Protein AF-A0A851LNJ1-F1 (afdb_monomer_lite)

Foldseek 3Di:
DKWKADLVGRVATFRDDDDDDDPDDDPVVVVVVVVVVVDPDDPDDDDDDDDDDDDDDPDDDCCVPRVMDMDDDDLVVVLVRCCVPPNVRSVVSVVVVVVPDPPPDDDDDDDDDDDDDDDDDDDDDDDDDDDDD

InterPro domains:
  IPR000086 NUDIX hydrolase domain [PF00293] (1-95)
  IPR000086 NUDIX hydrolase domain [PS51462] (1-97)
  IPR015797 NUDIX hydrolase-like domain superfamily [SSF55811] (1-97)
  IPR020084 NUDIX hydrolase, conserved site [PS00893] (18-39)
  IPR047198 Diphosphoinositol polyphosphate phosphohydrolase-like, NUDIX domain [cd04666] (1-96)

pLDDT: mean 70.48, std 23.92, range [31.77, 97.31]

Radius of gyration: 20.56 Å; chains: 1; bounding box: 51×49×65 Å

Secondary structure (DSSP, 8-state):
-EEEE-SS-TTSEE----PPP----STTHHHHHHHHTT-------------------SS-HHHHHH---EEE--HHHHHHHHHTT-HHHHHHHHHHHHHTS------PPPP---------------PPPPPP-

Structure (mmCIF, N/CA/C/O backbone):
data_AF-A0A851LNJ1-F1
#
_entry.id   AF-A0A851LNJ1-F1
#
loop_
_atom_site.group_PDB
_atom_site.id
_atom_site.type_symbol
_atom_site.label_atom_id
_atom_site.label_alt_id
_atom_site.label_comp_id
_atom_site.label_asym_id
_atom_site.label_entity_id
_atom_site.label_seq_id
_atom_site.pdbx_PDB_ins_code
_atom_site.Cartn_x
_atom_site.Cartn_y
_atom_site.Cartn_z
_atom_site.occupanc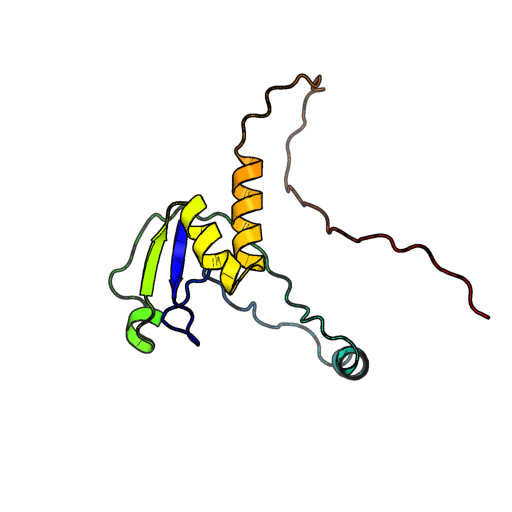y
_atom_site.B_iso_or_equiv
_atom_site.auth_seq_id
_atom_site.auth_comp_id
_atom_site.auth_asym_id
_atom_site.auth_atom_id
_atom_site.pdbx_PDB_model_num
ATOM 1 N N . VAL A 1 1 ? -6.974 1.496 -1.907 1.00 93.50 1 VAL A N 1
ATOM 2 C CA . VAL A 1 1 ? -5.532 1.431 -1.568 1.00 93.50 1 VAL A CA 1
ATOM 3 C C . VAL A 1 1 ? -4.915 0.219 -2.244 1.00 93.50 1 VAL A C 1
ATOM 5 O O . VAL A 1 1 ? -5.603 -0.786 -2.373 1.00 93.50 1 VAL A O 1
ATOM 8 N N . LEU A 1 2 ? -3.670 0.317 -2.707 1.00 95.50 2 LEU A N 1
ATOM 9 C CA . LEU A 1 2 ? -2.941 -0.805 -3.299 1.00 95.50 2 LEU A CA 1
ATOM 10 C C . LEU A 1 2 ? -2.124 -1.508 -2.206 1.00 95.50 2 LEU A C 1
ATOM 12 O O . LEU A 1 2 ? -1.317 -0.861 -1.538 1.00 95.50 2 LEU A O 1
ATOM 16 N N . LEU A 1 3 ? -2.344 -2.808 -2.014 1.00 96.50 3 LEU A N 1
ATOM 17 C CA . LEU A 1 3 ? -1.541 -3.645 -1.117 1.00 96.50 3 LEU A CA 1
ATOM 18 C C . LEU A 1 3 ? -0.678 -4.605 -1.930 1.00 96.50 3 LEU A C 1
ATOM 20 O O . LEU A 1 3 ? -1.002 -4.927 -3.073 1.00 96.50 3 LEU A O 1
ATOM 24 N N . VAL A 1 4 ? 0.403 -5.084 -1.319 1.00 96.38 4 VAL A N 1
ATOM 25 C CA . VAL A 1 4 ? 1.292 -6.101 -1.892 1.00 96.38 4 VAL A CA 1
ATOM 26 C C . VAL A 1 4 ? 1.362 -7.321 -0.983 1.00 96.38 4 VAL A C 1
ATOM 28 O O . VAL A 1 4 ? 1.192 -7.198 0.232 1.00 96.38 4 VAL A O 1
ATOM 31 N N . SER A 1 5 ? 1.620 -8.503 -1.540 1.00 96.19 5 SER A N 1
ATOM 32 C CA . SER A 1 5 ? 1.829 -9.696 -0.717 1.00 96.19 5 SER A CA 1
ATOM 33 C C . SER A 1 5 ? 3.107 -9.564 0.122 1.00 96.19 5 SER A C 1
ATOM 35 O O . SER A 1 5 ? 4.059 -8.859 -0.239 1.00 96.19 5 SER A O 1
ATOM 37 N N . SER A 1 6 ? 3.137 -10.210 1.286 1.00 93.31 6 SER A N 1
ATOM 38 C CA . SER A 1 6 ? 4.339 -10.303 2.109 1.00 93.31 6 SER A CA 1
ATOM 39 C C . SER A 1 6 ? 5.345 -11.235 1.445 1.00 93.31 6 SER A C 1
ATOM 41 O O . SER A 1 6 ? 4.993 -12.332 1.022 1.00 93.31 6 SER A O 1
ATOM 43 N N . SER A 1 7 ? 6.619 -10.839 1.429 1.00 89.62 7 SER A N 1
ATOM 44 C CA . SER A 1 7 ? 7.703 -11.696 0.936 1.00 89.62 7 SER A CA 1
ATOM 45 C C . SER A 1 7 ? 7.884 -12.970 1.766 1.00 89.62 7 SER A C 1
ATOM 47 O O . SER A 1 7 ? 8.306 -13.990 1.236 1.00 89.62 7 SER A O 1
ATOM 49 N N . ARG A 1 8 ? 7.556 -12.933 3.067 1.00 90.50 8 ARG A N 1
ATOM 50 C CA . ARG A 1 8 ? 7.680 -14.093 3.971 1.00 90.50 8 ARG A CA 1
ATOM 51 C C . ARG A 1 8 ? 6.432 -14.972 4.004 1.00 90.50 8 ARG A C 1
ATOM 53 O O . ARG A 1 8 ? 6.543 -16.163 4.263 1.00 90.50 8 ARG A O 1
ATOM 60 N N . TYR A 1 9 ? 5.260 -14.383 3.777 1.00 93.62 9 TYR A N 1
ATOM 61 C CA . TYR A 1 9 ? 3.965 -15.061 3.852 1.00 93.62 9 TYR A CA 1
ATOM 62 C C . TYR A 1 9 ? 3.117 -14.647 2.639 1.00 93.62 9 TYR A C 1
ATOM 64 O O . TYR A 1 9 ? 2.384 -13.663 2.726 1.00 93.62 9 TYR A O 1
ATOM 72 N N . PRO A 1 10 ? 3.218 -15.349 1.496 1.00 92.44 10 PRO A N 1
ATOM 73 C CA . PRO A 1 10 ? 2.606 -14.916 0.235 1.00 92.44 10 PRO A CA 1
ATOM 74 C C . PRO A 1 10 ? 1.081 -14.734 0.270 1.00 92.44 10 PRO A C 1
ATOM 76 O O . PRO A 1 10 ? 0.549 -13.954 -0.518 1.00 92.44 10 PRO A O 1
ATOM 79 N N . ASP A 1 11 ? 0.394 -15.397 1.204 1.00 93.75 11 ASP A N 1
ATOM 80 C CA . ASP A 1 11 ? -1.060 -15.287 1.407 1.00 93.75 11 ASP A CA 1
ATOM 81 C C . ASP A 1 11 ? -1.466 -14.094 2.292 1.00 93.75 11 ASP A C 1
ATOM 83 O O . ASP A 1 11 ? -2.646 -13.845 2.531 1.00 93.75 11 ASP A O 1
ATOM 87 N N . GLN A 1 12 ? -0.489 -13.344 2.804 1.00 95.44 12 GLN A N 1
ATOM 88 C CA . GLN A 1 12 ? -0.700 -12.186 3.661 1.00 95.44 12 GLN A CA 1
ATOM 89 C C . GLN A 1 12 ? -0.435 -10.885 2.910 1.00 95.44 12 GLN A C 1
ATOM 91 O O . GLN A 1 12 ? 0.608 -10.713 2.283 1.00 95.44 12 GLN A O 1
ATOM 96 N N . TRP A 1 13 ? -1.335 -9.918 3.065 1.00 96.81 13 TRP A N 1
ATOM 97 C CA . TRP A 1 13 ? -1.206 -8.583 2.479 1.00 96.81 13 TRP A CA 1
ATOM 98 C C . TRP A 1 13 ? -0.498 -7.605 3.412 1.00 96.81 13 TRP A C 1
ATOM 100 O O . TRP A 1 13 ? -0.643 -7.701 4.632 1.00 96.81 13 TRP A O 1
ATOM 110 N N . ILE A 1 14 ? 0.253 -6.661 2.841 1.00 95.00 14 ILE A N 1
ATOM 111 C CA . ILE A 1 14 ? 0.932 -5.576 3.554 1.00 95.00 14 ILE A CA 1
ATOM 112 C C . ILE A 1 14 ? 0.843 -4.260 2.760 1.00 95.00 14 ILE A C 1
ATOM 114 O O . ILE A 1 14 ? 0.760 -4.264 1.531 1.00 95.00 14 ILE A O 1
ATOM 118 N N . VAL A 1 15 ? 0.909 -3.123 3.458 1.00 93.88 15 VAL A N 1
ATOM 119 C CA . VAL A 1 15 ? 1.209 -1.820 2.818 1.00 93.88 15 VAL A CA 1
ATOM 120 C C . VAL A 1 15 ? 2.658 -1.856 2.304 1.00 93.88 15 VAL A C 1
ATOM 122 O O . VAL A 1 15 ? 3.535 -2.267 3.072 1.00 93.88 15 VAL A O 1
ATOM 125 N N . PRO A 1 16 ? 2.923 -1.486 1.036 1.00 91.75 16 PRO A N 1
ATOM 126 C CA . PRO A 1 16 ? 4.280 -1.460 0.494 1.00 91.75 16 PRO A CA 1
ATOM 127 C C . PRO A 1 16 ? 5.167 -0.464 1.257 1.00 91.75 16 PRO A C 1
ATOM 129 O O . PRO A 1 16 ? 4.714 0.608 1.651 1.00 91.75 16 PRO A O 1
ATOM 132 N N . GLY A 1 17 ? 6.435 -0.822 1.456 1.00 86.94 17 GLY A N 1
ATOM 133 C CA . GLY A 1 17 ? 7.432 -0.007 2.151 1.00 86.94 17 GLY A CA 1
ATOM 134 C C . GLY A 1 17 ? 8.844 -0.563 1.950 1.00 86.94 17 GLY A C 1
ATOM 135 O O . GLY A 1 17 ? 8.995 -1.717 1.541 1.00 86.94 17 GLY A O 1
ATOM 136 N N . GLY A 1 18 ? 9.859 0.254 2.236 1.00 76.94 18 GLY A N 1
ATOM 137 C CA . GLY A 1 18 ? 11.281 -0.074 2.091 1.00 76.94 18 GLY A CA 1
ATOM 138 C C . GLY A 1 18 ? 12.135 0.620 3.157 1.00 76.94 18 GLY A C 1
ATOM 139 O O . GLY A 1 18 ? 11.652 1.518 3.847 1.00 76.94 18 GLY A O 1
ATOM 140 N N . GLY A 1 19 ? 13.378 0.163 3.331 1.00 65.31 19 GLY A N 1
ATOM 141 C CA . GLY A 1 19 ? 14.343 0.773 4.254 1.00 65.31 19 GLY A CA 1
ATOM 142 C C . GLY A 1 19 ? 14.946 2.065 3.694 1.00 65.31 19 GLY A C 1
ATOM 143 O O . GLY A 1 19 ? 15.025 2.233 2.481 1.00 65.31 19 GLY A O 1
ATOM 144 N N . MET A 1 20 ? 15.368 2.966 4.581 1.00 48.19 20 MET A N 1
ATOM 145 C CA . MET A 1 20 ? 16.149 4.165 4.245 1.00 48.19 20 MET A CA 1
ATOM 146 C C . MET A 1 20 ? 17.643 3.865 4.475 1.00 48.19 20 MET A C 1
ATOM 148 O O . MET A 1 20 ? 17.963 3.199 5.459 1.00 48.19 20 MET A O 1
ATOM 152 N N . GLU A 1 21 ? 18.544 4.294 3.582 1.00 54.06 21 GLU A N 1
ATOM 153 C CA . GLU A 1 21 ? 19.981 3.963 3.652 1.00 54.06 21 GLU A CA 1
ATOM 154 C C . GLU A 1 21 ? 20.790 4.815 4.663 1.00 54.06 21 GLU A C 1
ATOM 156 O O . GLU A 1 21 ? 20.381 5.933 4.988 1.00 54.06 21 GLU A O 1
ATOM 161 N N . PRO A 1 22 ? 21.930 4.292 5.169 1.00 51.84 22 PRO A N 1
ATOM 162 C CA . PRO A 1 22 ? 22.555 4.726 6.419 1.00 51.84 22 PRO A CA 1
ATOM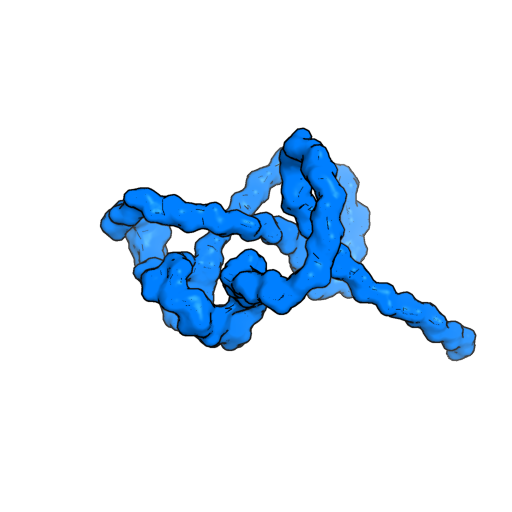 163 C C . PRO A 1 22 ? 23.848 5.555 6.246 1.00 51.84 22 PRO A C 1
ATOM 165 O O . PRO A 1 22 ? 24.945 5.041 6.450 1.00 51.84 22 PRO A O 1
ATOM 168 N N . GLU A 1 23 ? 23.758 6.862 5.986 1.00 54.03 23 GLU A N 1
ATOM 169 C CA . GLU A 1 23 ? 24.856 7.792 6.340 1.00 54.03 23 GLU A CA 1
ATOM 170 C C . GLU A 1 23 ? 24.752 8.230 7.82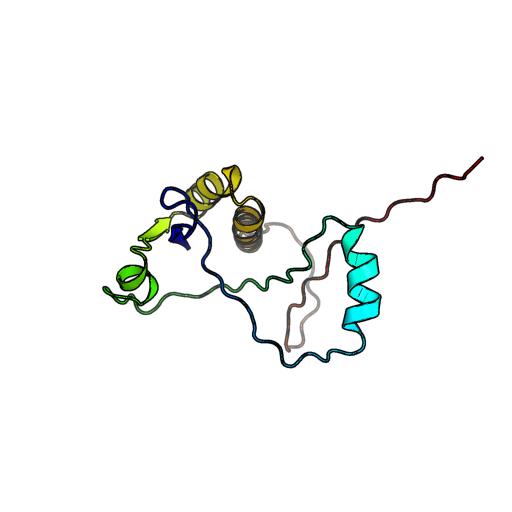1 1.00 54.03 23 GLU A C 1
ATOM 172 O O . GLU A 1 23 ? 24.591 9.407 8.141 1.00 54.03 23 GLU A O 1
ATOM 177 N N . GLU A 1 24 ? 24.819 7.261 8.745 1.00 49.84 24 GLU A N 1
ATOM 178 C CA . GLU A 1 24 ? 24.747 7.447 10.209 1.00 49.84 24 GLU A CA 1
ATOM 179 C C . GLU A 1 24 ? 25.997 6.833 10.904 1.00 49.84 24 GLU A C 1
ATOM 181 O O . GLU A 1 24 ? 26.475 5.775 10.499 1.00 49.84 24 GLU A O 1
ATOM 186 N N . GLU A 1 25 ? 26.578 7.503 11.916 1.00 44.25 25 GLU A N 1
ATOM 187 C CA . GLU A 1 25 ? 27.973 7.302 12.395 1.00 44.25 25 GLU A CA 1
ATOM 188 C C . GLU A 1 25 ? 28.159 6.206 13.496 1.00 44.25 25 GLU A C 1
ATOM 190 O O . GLU A 1 25 ? 27.282 6.044 14.353 1.00 44.25 25 GLU A O 1
ATOM 195 N N . PRO A 1 26 ? 29.300 5.466 13.550 1.00 49.34 26 PRO A N 1
ATOM 196 C CA . PRO A 1 26 ? 29.408 4.168 14.250 1.00 49.34 26 PRO A CA 1
ATOM 197 C C . PRO A 1 26 ? 29.812 4.204 15.741 1.00 49.34 26 PRO A C 1
ATOM 199 O O . PRO A 1 26 ? 29.517 3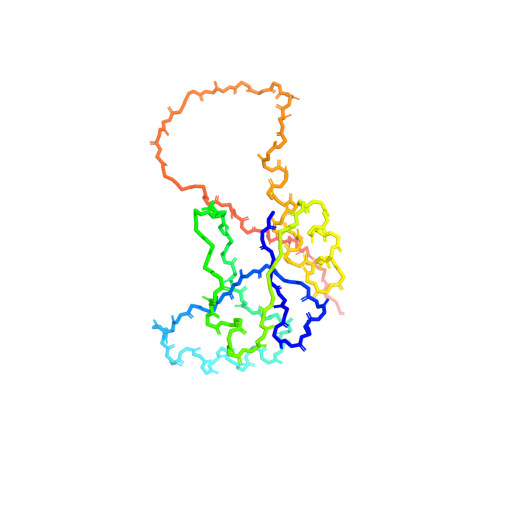.263 16.479 1.00 49.34 26 PRO A O 1
ATOM 202 N N . GLY A 1 27 ? 30.485 5.250 16.235 1.00 46.47 27 GLY A N 1
ATOM 203 C CA . GLY A 1 27 ? 31.072 5.251 17.592 1.00 46.47 27 GLY A CA 1
ATOM 204 C C . GLY A 1 27 ? 30.052 5.303 18.742 1.00 46.47 27 GLY A C 1
ATOM 205 O O . GLY A 1 27 ? 30.277 4.740 19.814 1.00 46.47 27 GLY A O 1
ATOM 206 N N . GLY A 1 28 ? 28.892 5.921 18.509 1.00 53.97 28 GLY A N 1
ATOM 207 C CA . GLY A 1 28 ? 27.762 5.927 19.447 1.00 53.97 28 GLY A CA 1
ATOM 208 C C . GLY A 1 28 ? 26.938 4.633 19.438 1.00 53.97 28 GLY A C 1
ATOM 209 O O . GLY A 1 28 ? 26.141 4.408 20.349 1.00 53.97 28 GLY A O 1
ATOM 210 N N . ALA A 1 29 ? 27.127 3.768 18.435 1.00 49.75 29 ALA A N 1
ATOM 211 C CA . ALA A 1 29 ? 26.349 2.544 18.267 1.00 49.75 29 ALA A CA 1
ATOM 212 C C . ALA A 1 29 ? 26.709 1.473 19.309 1.00 49.75 29 ALA A C 1
ATOM 214 O O . ALA A 1 29 ? 25.813 0.823 19.834 1.00 49.75 29 ALA A O 1
ATOM 215 N N . ALA A 1 30 ? 27.983 1.351 19.697 1.00 48.41 30 ALA A N 1
ATOM 216 C CA . ALA A 1 30 ? 28.430 0.299 20.617 1.00 48.41 30 ALA A CA 1
ATOM 217 C C . ALA A 1 30 ? 27.900 0.463 22.060 1.00 48.41 30 ALA A C 1
ATOM 219 O O . ALA A 1 30 ? 27.531 -0.517 22.701 1.00 48.41 30 ALA A O 1
ATOM 220 N N . VAL A 1 31 ? 27.807 1.696 22.578 1.00 55.62 31 VAL A N 1
ATOM 221 C CA . VAL A 1 31 ? 27.202 1.969 23.904 1.00 55.62 31 VAL A CA 1
ATOM 222 C C . VAL A 1 31 ? 25.673 1.851 23.849 1.00 55.62 31 VAL A C 1
ATOM 224 O O . VAL A 1 31 ? 25.030 1.502 24.837 1.00 55.62 31 VAL A O 1
ATOM 227 N N . ARG A 1 32 ? 25.088 2.109 22.677 1.00 54.78 32 ARG A N 1
ATOM 228 C CA . ARG A 1 32 ? 23.653 2.004 22.423 1.00 54.78 32 ARG A CA 1
ATOM 229 C C . ARG A 1 32 ? 23.187 0.547 22.290 1.00 54.78 32 ARG A C 1
ATOM 231 O O . ARG A 1 32 ? 22.146 0.223 22.853 1.00 54.78 32 ARG A O 1
ATOM 238 N N . GLU A 1 33 ? 23.949 -0.332 21.641 1.00 51.47 33 GLU A N 1
ATOM 239 C CA . GLU A 1 33 ? 23.552 -1.736 21.437 1.00 51.47 33 GLU A CA 1
ATOM 240 C C . GLU A 1 33 ? 23.447 -2.522 22.752 1.00 51.47 33 GLU A C 1
ATOM 242 O O . GLU A 1 33 ? 22.479 -3.251 22.953 1.00 51.47 33 GLU A O 1
ATOM 247 N N . VAL A 1 34 ? 24.349 -2.285 23.713 1.00 52.22 34 VAL A N 1
ATOM 248 C CA . VAL A 1 34 ? 24.312 -2.949 25.035 1.00 52.22 34 VAL A CA 1
ATOM 249 C C . VAL A 1 34 ? 23.070 -2.554 25.858 1.00 52.22 34 VAL A C 1
ATOM 251 O O . VAL A 1 34 ? 22.613 -3.324 26.699 1.00 52.22 34 VAL A O 1
ATOM 254 N N . TYR A 1 35 ? 22.480 -1.379 25.607 1.00 48.91 35 TYR A N 1
ATOM 255 C CA . TYR A 1 35 ? 21.206 -0.967 26.215 1.00 48.91 35 TYR A CA 1
ATOM 256 C C . TYR A 1 35 ? 19.980 -1.476 25.430 1.00 48.91 35 TYR A C 1
ATOM 258 O O . TYR A 1 35 ? 18.904 -1.679 25.997 1.00 48.91 35 TYR A O 1
ATOM 266 N N . GLU A 1 36 ? 20.129 -1.694 24.122 1.00 45.66 36 GLU A N 1
ATOM 267 C CA . GLU A 1 36 ? 19.068 -2.168 23.227 1.00 45.66 36 GLU A CA 1
ATOM 268 C C . GLU A 1 36 ? 18.773 -3.668 23.387 1.00 45.66 36 GLU A C 1
ATOM 270 O O . GLU A 1 36 ? 17.634 -4.075 23.168 1.00 45.66 36 GLU A O 1
ATOM 275 N N . GLU A 1 37 ? 19.716 -4.474 23.889 1.00 48.44 37 GLU A N 1
ATOM 276 C CA . GLU A 1 37 ? 19.462 -5.891 24.203 1.00 48.44 37 GLU A CA 1
ATOM 277 C C . GLU A 1 37 ? 18.514 -6.115 25.404 1.00 48.44 37 GLU A C 1
ATOM 279 O O . GLU A 1 37 ? 18.056 -7.238 25.622 1.00 48.44 37 GLU A O 1
ATOM 284 N N . GLN A 1 38 ? 18.147 -5.063 26.154 1.00 42.50 38 GLN A N 1
ATOM 285 C CA . GLN A 1 38 ? 17.160 -5.143 27.245 1.00 42.50 38 GLN A CA 1
ATOM 286 C C . GLN A 1 38 ? 15.743 -4.655 26.891 1.00 42.50 38 GLN A C 1
ATOM 288 O O . GLN A 1 38 ? 14.835 -4.841 27.700 1.00 42.50 38 GLN A O 1
ATOM 293 N N . ASN A 1 39 ? 15.505 -4.067 25.712 1.00 41.00 39 ASN A N 1
ATOM 294 C CA . ASN A 1 39 ? 14.200 -3.494 25.359 1.00 41.00 39 ASN A CA 1
ATOM 295 C C . ASN A 1 39 ? 13.686 -4.035 24.020 1.00 41.00 39 ASN A C 1
ATOM 297 O O . ASN A 1 39 ? 14.208 -3.715 22.955 1.00 41.00 39 ASN A O 1
ATOM 301 N N . GLN A 1 40 ? 12.609 -4.821 24.077 1.00 46.62 40 GLN A N 1
ATOM 302 C CA . GLN A 1 40 ? 11.854 -5.328 22.926 1.00 46.62 40 GLN A CA 1
ATOM 303 C C . GLN A 1 40 ? 11.083 -4.226 22.167 1.00 46.62 40 GLN A C 1
ATOM 305 O O . GLN A 1 40 ? 9.907 -4.394 21.873 1.00 46.62 40 GLN A O 1
ATOM 310 N N . ASP A 1 41 ? 11.729 -3.130 21.778 1.00 44.78 41 ASP A N 1
ATOM 311 C CA . ASP A 1 41 ? 11.130 -2.134 20.891 1.00 44.78 41 ASP A CA 1
ATOM 312 C C . ASP A 1 41 ? 12.031 -1.913 19.686 1.00 44.78 41 ASP A C 1
ATOM 314 O O . ASP A 1 41 ? 13.028 -1.191 19.698 1.00 44.78 41 ASP A O 1
ATOM 318 N N . ARG A 1 42 ? 11.658 -2.572 18.593 1.00 50.25 42 ARG A N 1
ATOM 319 C CA . ARG A 1 42 ? 12.236 -2.355 17.272 1.00 50.25 42 ARG A CA 1
ATOM 320 C C . ARG A 1 42 ? 12.044 -0.883 16.879 1.00 50.25 42 ARG A C 1
ATOM 322 O O . ARG A 1 42 ? 10.974 -0.531 16.395 1.00 50.25 42 ARG A O 1
ATOM 329 N N . LYS A 1 43 ? 13.083 -0.049 17.025 1.00 57.69 43 LYS A N 1
ATOM 330 C CA . LYS A 1 43 ? 13.137 1.391 16.680 1.00 57.69 43 LYS A CA 1
ATOM 331 C C . LYS A 1 43 ? 13.025 1.682 15.168 1.00 57.69 43 LYS A C 1
ATOM 333 O O . LYS A 1 43 ? 13.842 2.397 14.602 1.00 57.69 43 LYS A O 1
ATOM 338 N N . HIS A 1 44 ? 12.023 1.140 14.480 1.00 64.19 44 HIS A N 1
ATOM 339 C CA . HIS A 1 44 ? 11.762 1.495 13.085 1.00 64.19 44 HIS A CA 1
ATOM 340 C C . HIS A 1 44 ? 10.857 2.726 13.053 1.00 64.19 44 HIS A C 1
ATOM 342 O O . HIS A 1 44 ? 9.658 2.639 13.326 1.00 64.19 44 HIS A O 1
ATOM 348 N N . ARG A 1 45 ? 11.417 3.887 12.702 1.00 73.06 45 ARG A N 1
ATOM 349 C CA . ARG A 1 45 ? 10.618 5.072 12.381 1.00 73.06 45 ARG A CA 1
ATOM 350 C C . ARG A 1 45 ? 10.082 4.920 10.960 1.00 73.06 45 ARG A C 1
ATOM 352 O O . ARG A 1 45 ? 10.841 4.985 10.002 1.00 73.06 45 ARG A O 1
ATOM 359 N N . THR A 1 46 ? 8.776 4.710 10.831 1.00 81.06 46 THR A N 1
ATOM 360 C CA . THR A 1 46 ? 8.114 4.564 9.527 1.00 81.06 46 THR A CA 1
ATOM 361 C C . THR A 1 46 ? 7.385 5.855 9.184 1.00 81.06 46 THR A C 1
ATOM 363 O O . THR A 1 46 ? 6.468 6.256 9.900 1.00 81.06 46 THR A O 1
ATOM 366 N N . TYR A 1 47 ? 7.793 6.508 8.099 1.00 82.50 47 TYR A N 1
ATOM 367 C CA . TYR A 1 47 ? 7.049 7.625 7.524 1.00 82.50 47 TYR A CA 1
ATOM 368 C C . TYR A 1 47 ? 6.055 7.089 6.500 1.00 82.50 47 TYR A C 1
ATOM 370 O O . TYR A 1 47 ? 6.410 6.278 5.647 1.00 82.50 47 TYR A O 1
ATOM 378 N N . VAL A 1 48 ? 4.807 7.535 6.599 1.00 87.19 48 VAL A N 1
ATOM 379 C CA . VAL A 1 48 ? 3.716 7.069 5.743 1.00 87.19 48 VAL A CA 1
ATOM 380 C C . VAL A 1 48 ? 3.218 8.240 4.916 1.00 87.19 48 VAL A C 1
ATOM 382 O O . VAL A 1 48 ? 2.890 9.291 5.461 1.00 87.19 48 VAL A O 1
ATOM 385 N N . TYR A 1 49 ? 3.147 8.040 3.604 1.00 85.62 49 TYR A N 1
ATOM 386 C CA . TYR A 1 49 ? 2.699 9.042 2.643 1.00 85.62 49 TYR A CA 1
ATOM 387 C C . TYR A 1 49 ? 1.503 8.520 1.851 1.00 85.62 49 TYR A C 1
ATOM 389 O O . TYR A 1 49 ? 1.378 7.319 1.603 1.00 85.62 49 TYR A O 1
ATOM 397 N N . VAL A 1 50 ? 0.633 9.436 1.428 1.00 89.00 50 VAL A N 1
ATOM 398 C CA . VAL A 1 50 ? -0.427 9.143 0.460 1.00 89.00 50 VAL A CA 1
ATOM 399 C C . VAL A 1 50 ? 0.128 9.404 -0.934 1.00 89.00 50 VAL A C 1
ATOM 401 O O . VAL A 1 50 ? 0.553 10.517 -1.233 1.00 89.00 50 VAL A O 1
ATOM 404 N N . LEU A 1 51 ? 0.113 8.378 -1.782 1.00 86.12 51 LEU A N 1
ATOM 405 C CA . LEU A 1 51 ? 0.529 8.464 -3.177 1.00 86.12 51 LEU A CA 1
ATOM 406 C C . LEU A 1 51 ? -0.670 8.184 -4.085 1.00 86.12 51 LEU A C 1
ATOM 408 O O . LEU A 1 51 ? -1.306 7.132 -3.978 1.00 86.12 51 LEU A O 1
ATOM 412 N N . THR A 1 52 ? -0.951 9.103 -5.005 1.00 88.50 52 THR A N 1
ATOM 413 C CA . THR A 1 52 ? -1.903 8.867 -6.094 1.00 88.50 52 THR A CA 1
ATOM 414 C C . THR A 1 52 ? -1.185 8.111 -7.204 1.00 88.50 52 THR A C 1
ATOM 416 O O . THR A 1 52 ? -0.279 8.649 -7.834 1.00 88.50 52 THR A O 1
ATOM 419 N N . VAL A 1 53 ? -1.570 6.855 -7.431 1.00 88.50 53 VAL A N 1
ATOM 420 C CA . VAL A 1 53 ? -0.973 6.016 -8.479 1.00 88.50 53 VAL A CA 1
ATOM 421 C C . VAL A 1 53 ? -1.381 6.549 -9.853 1.00 88.50 53 VAL A C 1
ATOM 423 O O . VAL A 1 53 ? -2.572 6.637 -10.144 1.00 88.50 53 VAL A O 1
ATOM 426 N N . THR A 1 54 ? -0.400 6.891 -10.687 1.00 89.62 54 THR A N 1
ATOM 427 C CA . THR A 1 54 ? -0.609 7.373 -12.064 1.00 89.62 54 THR A CA 1
ATOM 428 C C . THR A 1 54 ? -0.373 6.288 -13.107 1.00 89.62 54 THR A C 1
ATOM 430 O O . THR A 1 54 ? -1.037 6.277 -14.138 1.00 89.62 54 THR A O 1
ATOM 433 N N . GLU A 1 55 ? 0.543 5.360 -12.833 1.00 88.88 55 GLU A N 1
ATOM 434 C CA . GLU A 1 55 ? 0.955 4.311 -13.761 1.00 88.88 55 GLU A CA 1
ATOM 435 C C . GLU A 1 55 ? 1.121 2.978 -13.028 1.00 88.88 55 GLU A C 1
ATOM 437 O O . GLU A 1 55 ? 1.520 2.927 -11.862 1.00 88.88 55 GLU A O 1
ATOM 442 N N . ILE A 1 56 ? 0.787 1.887 -13.718 1.00 90.81 56 ILE A N 1
ATOM 443 C CA . ILE A 1 56 ? 0.845 0.523 -13.195 1.00 90.81 56 ILE A CA 1
ATOM 444 C C . ILE A 1 56 ? 1.589 -0.334 -14.223 1.00 90.81 56 ILE A C 1
ATOM 446 O O . ILE A 1 56 ? 1.036 -0.670 -15.264 1.00 90.81 56 ILE A O 1
ATOM 450 N N . LEU A 1 57 ? 2.841 -0.688 -13.927 1.00 92.69 57 LEU A N 1
ATOM 451 C CA . LEU A 1 57 ? 3.669 -1.544 -14.788 1.00 92.69 57 LEU A CA 1
ATOM 452 C C . LEU A 1 57 ? 3.270 -3.010 -14.635 1.00 92.69 57 LEU A C 1
ATOM 454 O O . LEU A 1 57 ? 3.245 -3.478 -13.499 1.00 92.69 57 LEU A O 1
ATOM 458 N N . GLU A 1 58 ? 2.974 -3.726 -15.721 1.00 87.94 58 GLU A N 1
ATOM 459 C CA . GLU A 1 58 ? 2.569 -5.147 -15.698 1.00 87.94 58 GLU A CA 1
ATOM 460 C C . GLU A 1 58 ? 3.619 -6.033 -15.023 1.00 87.94 58 GLU A C 1
ATOM 462 O O . GLU A 1 58 ? 3.305 -6.707 -14.039 1.00 87.94 58 GLU A O 1
ATOM 467 N N . ASP A 1 59 ? 4.868 -5.919 -15.472 1.00 92.25 59 ASP A N 1
ATOM 468 C CA . ASP A 1 59 ? 6.031 -6.545 -14.858 1.00 92.25 59 ASP A CA 1
ATOM 469 C C . ASP A 1 59 ? 6.793 -5.523 -14.012 1.00 92.25 59 ASP A C 1
ATOM 471 O O . ASP A 1 59 ? 7.130 -4.426 -14.462 1.00 92.25 59 ASP A O 1
ATOM 475 N N . TRP A 1 60 ? 7.072 -5.881 -12.761 1.00 92.69 60 TRP A N 1
ATOM 476 C CA . TRP A 1 60 ? 7.906 -5.092 -11.857 1.00 92.69 60 TRP A CA 1
ATOM 477 C C . TRP A 1 60 ? 8.872 -6.008 -11.112 1.00 92.69 60 TRP A C 1
ATOM 479 O O . TRP A 1 60 ? 8.608 -7.202 -10.973 1.00 92.69 60 TRP A O 1
ATOM 489 N N . GLU A 1 61 ? 9.974 -5.443 -10.617 1.00 91.31 61 GLU A N 1
ATOM 490 C CA . GLU A 1 61 ? 11.105 -6.183 -10.041 1.00 91.31 61 GLU A CA 1
ATOM 491 C C . GLU A 1 61 ? 10.677 -7.289 -9.062 1.00 91.31 61 GLU A C 1
ATOM 493 O O . GLU A 1 61 ? 10.977 -8.459 -9.279 1.00 91.31 61 GLU A O 1
ATOM 498 N N . ASP A 1 62 ? 9.891 -6.950 -8.038 1.00 91.88 62 ASP A N 1
ATOM 499 C CA . ASP A 1 62 ? 9.410 -7.919 -7.046 1.00 91.88 62 ASP A CA 1
ATOM 500 C C . ASP A 1 62 ? 8.441 -8.976 -7.621 1.00 91.88 62 ASP A C 1
ATOM 502 O O . ASP A 1 62 ? 8.394 -10.102 -7.121 1.00 91.88 62 ASP A O 1
ATOM 506 N N . SER A 1 63 ? 7.648 -8.651 -8.649 1.00 91.81 63 SER A N 1
ATOM 507 C CA . SER A 1 63 ? 6.794 -9.651 -9.318 1.00 91.81 63 SER A CA 1
ATOM 508 C C . SER A 1 63 ? 7.650 -10.690 -10.024 1.00 91.81 63 SER A C 1
ATOM 510 O O . SER A 1 63 ? 7.461 -11.888 -9.833 1.00 91.81 63 SER A O 1
ATOM 512 N N . VAL A 1 64 ? 8.641 -10.227 -10.786 1.00 93.50 64 VAL A N 1
ATOM 513 C CA . VAL A 1 64 ? 9.504 -11.090 -11.596 1.00 93.50 64 VAL A CA 1
ATOM 514 C C . VAL A 1 64 ? 10.467 -11.890 -10.716 1.00 93.50 64 VAL A C 1
ATOM 516 O O . VAL A 1 64 ? 10.644 -13.087 -10.930 1.00 93.50 64 VAL A O 1
ATOM 519 N N . ASN A 1 65 ? 11.056 -11.260 -9.697 1.00 93.19 65 ASN A N 1
ATOM 520 C CA . ASN A 1 65 ? 12.111 -11.872 -8.889 1.00 93.19 65 ASN A CA 1
ATOM 521 C C . ASN A 1 65 ? 11.575 -12.829 -7.822 1.00 93.19 65 ASN A C 1
ATOM 523 O O . ASN A 1 65 ? 12.200 -13.852 -7.547 1.00 93.19 65 ASN A O 1
ATOM 527 N N . ILE A 1 66 ? 10.446 -12.494 -7.187 1.00 92.31 66 ILE 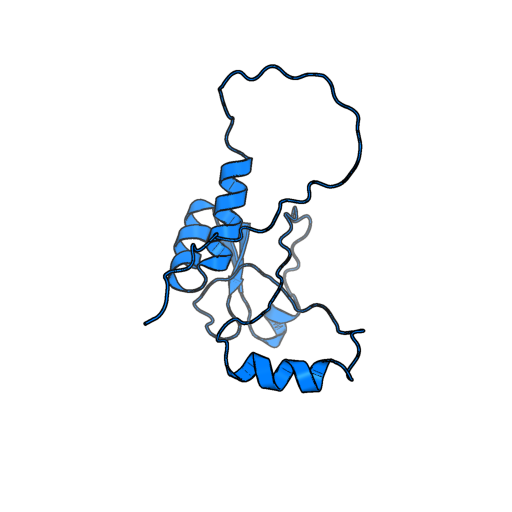A N 1
ATOM 528 C CA . ILE A 1 66 ? 9.926 -13.255 -6.038 1.00 92.31 66 ILE A CA 1
ATOM 529 C C . ILE A 1 66 ? 8.440 -13.609 -6.156 1.00 92.31 66 ILE A C 1
ATOM 531 O O . ILE A 1 66 ? 7.848 -14.091 -5.189 1.00 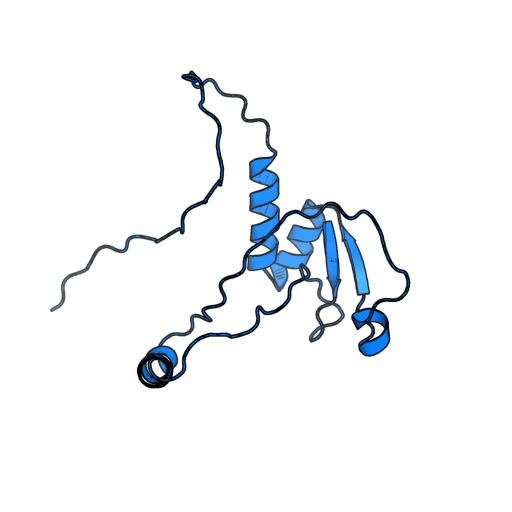92.31 66 ILE A O 1
ATOM 535 N N . GLY A 1 67 ? 7.808 -13.369 -7.309 1.00 93.75 67 GLY A N 1
ATOM 536 C CA . GLY A 1 67 ? 6.388 -13.666 -7.510 1.00 93.75 67 GLY A CA 1
ATOM 537 C C . GLY A 1 67 ? 5.464 -12.820 -6.632 1.00 93.75 67 GLY A C 1
ATOM 538 O O . GLY A 1 67 ? 4.378 -13.275 -6.256 1.00 93.75 67 GLY A O 1
ATOM 539 N N . ARG A 1 68 ? 5.897 -11.616 -6.230 1.00 95.56 68 ARG A N 1
ATOM 540 C CA . ARG A 1 68 ? 5.100 -10.748 -5.358 1.00 95.56 68 ARG A CA 1
ATOM 541 C C . ARG A 1 68 ? 3.835 -10.304 -6.081 1.00 95.56 68 ARG A C 1
ATOM 543 O O . ARG A 1 68 ? 3.875 -9.914 -7.240 1.00 95.56 68 ARG A O 1
ATOM 550 N N . LYS A 1 69 ? 2.708 -10.315 -5.375 1.00 95.69 69 LYS A N 1
ATOM 551 C CA . LYS A 1 69 ? 1.400 -9.914 -5.909 1.00 95.69 69 LYS A CA 1
ATOM 552 C C . LYS A 1 69 ? 1.046 -8.512 -5.434 1.00 95.69 69 LYS A C 1
ATOM 554 O O . LYS A 1 69 ? 1.518 -8.081 -4.381 1.00 95.69 69 LYS A O 1
ATOM 559 N N . ARG A 1 70 ? 0.174 -7.827 -6.173 1.00 96.44 70 ARG A N 1
ATOM 560 C CA . ARG A 1 70 ? -0.434 -6.554 -5.769 1.00 96.44 70 ARG A CA 1
ATOM 561 C C . ARG A 1 70 ? -1.914 -6.539 -6.127 1.00 96.44 70 ARG A C 1
ATOM 563 O O . ARG A 1 70 ? -2.288 -7.046 -7.180 1.00 96.44 70 ARG A O 1
ATOM 570 N N . GLU A 1 71 ? -2.735 -5.949 -5.272 1.00 96.69 71 GLU A N 1
ATOM 571 C CA . GLU A 1 71 ? -4.181 -5.892 -5.477 1.00 96.69 71 GLU A CA 1
ATOM 572 C C . GLU A 1 71 ? -4.773 -4.613 -4.879 1.00 96.69 71 GLU A C 1
ATOM 574 O O . GLU A 1 71 ? -4.290 -4.076 -3.874 1.00 96.69 71 GLU A O 1
ATOM 579 N N . TRP A 1 72 ? -5.803 -4.094 -5.547 1.00 97.31 72 TRP A N 1
ATOM 580 C CA . TRP A 1 72 ? -6.552 -2.930 -5.097 1.00 97.31 72 TRP A CA 1
ATOM 581 C C . TRP A 1 72 ? -7.637 -3.340 -4.109 1.00 97.31 72 TRP A C 1
ATOM 583 O O . TRP A 1 72 ? -8.530 -4.113 -4.432 1.00 97.31 72 TRP A O 1
ATOM 593 N N . PHE A 1 73 ? -7.613 -2.722 -2.935 1.00 96.69 73 PHE A N 1
ATOM 594 C CA . PHE A 1 73 ? -8.607 -2.918 -1.889 1.00 96.69 73 PHE A CA 1
ATOM 595 C C . PHE A 1 73 ? -9.392 -1.633 -1.631 1.00 96.69 73 PHE A C 1
ATOM 597 O O . PHE A 1 73 ? -8.839 -0.522 -1.662 1.00 96.69 73 PHE A O 1
ATOM 604 N N . LYS A 1 74 ? -10.673 -1.782 -1.277 1.00 96.38 74 LYS A N 1
ATOM 605 C CA . LYS A 1 74 ? -11.391 -0.742 -0.528 1.00 96.38 74 LYS A CA 1
ATOM 606 C C . LYS A 1 74 ? -10.693 -0.538 0.814 1.00 96.38 74 LYS A C 1
ATOM 608 O O . LYS A 1 74 ? -10.119 -1.479 1.357 1.00 96.38 74 LYS A O 1
ATOM 613 N N . VAL A 1 75 ? -10.716 0.682 1.347 1.00 95.00 75 VAL A N 1
ATOM 614 C CA . VAL A 1 75 ? -9.961 1.006 2.570 1.00 95.00 75 VAL A CA 1
ATOM 615 C C . VAL A 1 75 ? -10.438 0.149 3.747 1.00 95.00 75 VAL A C 1
ATOM 617 O O . VAL A 1 75 ? -9.625 -0.364 4.504 1.00 95.00 75 VAL A O 1
ATOM 620 N N . GLU A 1 76 ? -11.742 -0.094 3.843 1.00 95.62 76 GLU A N 1
ATOM 621 C CA . GLU A 1 76 ? -12.362 -0.924 4.880 1.00 95.62 76 GLU A CA 1
ATOM 622 C C . GLU A 1 76 ? -11.885 -2.374 4.812 1.00 95.62 76 GLU A C 1
ATOM 624 O O . GLU A 1 76 ? -11.601 -2.990 5.837 1.00 95.62 76 GLU A O 1
ATOM 629 N N . ASP A 1 77 ? -11.796 -2.926 3.605 1.00 96.88 77 ASP A N 1
ATOM 630 C CA . ASP A 1 77 ? -11.392 -4.315 3.408 1.00 96.88 77 ASP A CA 1
ATOM 631 C C . ASP A 1 77 ? -9.881 -4.472 3.597 1.00 96.88 77 ASP A C 1
ATOM 633 O O . ASP A 1 77 ? -9.444 -5.441 4.212 1.00 96.88 77 ASP A O 1
ATOM 637 N N . ALA A 1 78 ? -9.095 -3.470 3.186 1.00 96.25 78 ALA A N 1
ATOM 638 C CA . ALA A 1 78 ? -7.666 -3.389 3.469 1.00 96.25 78 ALA A CA 1
ATOM 639 C C . ALA A 1 78 ? -7.380 -3.407 4.980 1.00 96.25 78 ALA A C 1
ATOM 641 O O . ALA A 1 78 ? -6.519 -4.155 5.433 1.00 96.25 78 ALA A O 1
ATOM 642 N N . ILE A 1 79 ? -8.121 -2.621 5.769 1.00 95.94 79 ILE A N 1
ATOM 643 C CA . ILE A 1 79 ? -7.988 -2.600 7.232 1.00 95.94 79 ILE A CA 1
ATOM 644 C C . ILE A 1 79 ? -8.260 -3.991 7.810 1.00 95.94 79 ILE A C 1
ATOM 646 O O . ILE A 1 79 ? -7.435 -4.505 8.563 1.00 95.94 79 ILE A O 1
ATOM 650 N N . LYS A 1 80 ? -9.366 -4.638 7.414 1.00 96.06 80 LYS A N 1
ATOM 651 C CA . LYS A 1 80 ? -9.725 -5.980 7.906 1.00 96.06 80 LYS A CA 1
ATOM 652 C C . LYS A 1 80 ? -8.636 -7.005 7.622 1.00 96.06 80 LYS A C 1
ATOM 654 O O . LYS A 1 80 ? -8.267 -7.746 8.528 1.00 96.06 80 LYS A O 1
ATOM 659 N N . VAL A 1 81 ? -8.122 -7.047 6.388 1.00 96.19 81 VAL A N 1
ATOM 660 C CA . VAL A 1 81 ? -7.076 -8.018 6.047 1.00 96.19 81 VAL A CA 1
ATOM 661 C C . VAL A 1 81 ? -5.788 -7.709 6.800 1.00 96.19 81 VAL A C 1
ATOM 663 O O . VAL A 1 81 ? -5.159 -8.632 7.289 1.00 96.19 81 VAL A O 1
ATOM 666 N N . LEU A 1 82 ? -5.407 -6.440 6.972 1.00 95.56 82 LEU A N 1
ATOM 667 C CA . LEU A 1 82 ? -4.174 -6.070 7.673 1.00 95.56 82 LEU A CA 1
ATOM 668 C C . LEU A 1 82 ? -4.243 -6.311 9.187 1.00 95.56 82 LEU A C 1
ATOM 670 O O . LEU A 1 82 ? -3.221 -6.634 9.789 1.00 95.56 82 LEU A O 1
ATOM 674 N N . GLN A 1 83 ? -5.417 -6.186 9.808 1.00 93.62 83 GLN A N 1
ATOM 675 C CA . GLN A 1 83 ? -5.571 -6.241 11.265 1.00 93.62 83 GLN A CA 1
ATOM 676 C C . GLN A 1 83 ? -5.050 -7.548 11.883 1.00 93.62 83 GLN A C 1
ATOM 678 O O . GLN A 1 83 ? -4.520 -7.536 12.992 1.00 93.62 83 GLN A O 1
ATOM 683 N N . CYS A 1 84 ? -5.165 -8.670 11.167 1.00 89.50 84 CYS A N 1
ATOM 684 C CA . CYS A 1 84 ? -4.790 -9.986 11.682 1.00 89.50 84 CYS A CA 1
ATOM 685 C C . CYS A 1 84 ? -3.273 -10.170 11.859 1.00 89.50 84 CYS A C 1
ATOM 687 O O . CYS A 1 84 ? -2.844 -10.868 12.774 1.00 89.50 84 CYS A O 1
ATOM 689 N N . HIS A 1 85 ? -2.452 -9.572 10.991 1.00 91.50 85 HIS A N 1
ATOM 690 C CA . HIS A 1 85 ? -1.014 -9.886 10.903 1.00 91.50 85 HIS A CA 1
ATOM 691 C C . HIS A 1 85 ? -0.106 -8.670 10.673 1.00 91.50 85 HIS A C 1
ATOM 693 O O . HIS A 1 85 ? 1.123 -8.816 10.674 1.00 91.50 85 HIS A O 1
ATOM 699 N N . LYS A 1 86 ? -0.680 -7.479 10.469 1.00 92.56 86 LYS A N 1
ATOM 700 C CA . LYS A 1 86 ? -0.010 -6.171 10.348 1.00 92.56 86 LYS A CA 1
ATOM 701 C C . LYS A 1 86 ? -0.870 -5.041 10.958 1.00 92.56 86 LYS A C 1
ATOM 703 O O . LYS A 1 86 ? -1.201 -4.084 10.256 1.00 92.56 86 LYS A O 1
ATOM 708 N N . PRO A 1 87 ? -1.190 -5.085 12.265 1.00 91.00 87 PRO A N 1
ATOM 709 C CA . PRO A 1 87 ? -2.062 -4.091 12.903 1.00 91.00 87 PRO A CA 1
ATOM 710 C C . PRO A 1 87 ? -1.542 -2.647 12.781 1.00 91.00 87 PRO A C 1
ATOM 712 O O . PRO A 1 87 ? -2.327 -1.727 12.587 1.00 91.00 87 PRO A O 1
ATOM 715 N N . VAL A 1 88 ? -0.220 -2.440 12.779 1.00 90.31 88 VAL A N 1
ATOM 716 C CA . VAL A 1 88 ? 0.383 -1.110 12.559 1.00 90.31 88 VAL A CA 1
ATOM 717 C C . VAL A 1 88 ? 0.067 -0.564 11.158 1.00 90.31 88 VAL A C 1
ATOM 719 O O . VAL A 1 88 ? -0.190 0.622 10.992 1.00 90.31 88 VAL A O 1
ATOM 722 N N . HIS A 1 89 ? 0.024 -1.427 10.136 1.00 93.50 89 HIS A N 1
ATOM 723 C CA . HIS A 1 89 ? -0.346 -1.007 8.782 1.00 93.50 89 HIS A CA 1
ATOM 724 C C . HIS A 1 89 ? -1.842 -0.675 8.688 1.00 93.50 89 HIS A C 1
ATOM 726 O O . HIS A 1 89 ? -2.220 0.227 7.943 1.00 93.50 89 HIS A O 1
ATOM 732 N N . ALA A 1 90 ? -2.691 -1.387 9.437 1.00 94.50 90 ALA A N 1
ATOM 733 C CA . ALA A 1 90 ? -4.113 -1.069 9.534 1.00 94.50 90 ALA A CA 1
ATOM 734 C C . ALA A 1 90 ? -4.332 0.317 10.171 1.00 94.50 90 ALA A C 1
ATOM 736 O O . ALA A 1 90 ? -5.125 1.107 9.659 1.00 94.50 90 ALA A O 1
ATOM 737 N N . GLU A 1 91 ? -3.557 0.663 11.206 1.00 92.62 91 GLU A N 1
ATOM 738 C CA . GLU A 1 91 ? -3.600 1.980 11.857 1.00 92.62 91 GLU A CA 1
ATOM 739 C C . GLU A 1 91 ? -3.318 3.136 10.880 1.00 92.62 91 GLU A C 1
ATOM 741 O O . GLU A 1 91 ? -3.943 4.195 10.973 1.00 92.62 91 GLU A O 1
ATOM 746 N N . TYR A 1 92 ? -2.423 2.942 9.904 1.00 91.69 92 TYR A N 1
ATOM 747 C CA . TYR A 1 92 ? -2.148 3.950 8.871 1.00 91.69 92 TYR A CA 1
ATOM 748 C C . TYR A 1 92 ? -3.407 4.309 8.075 1.00 91.69 92 TYR A C 1
ATOM 750 O O . TYR A 1 92 ? -3.659 5.481 7.788 1.00 91.69 92 TYR A O 1
ATOM 758 N N . LEU A 1 93 ? -4.210 3.300 7.737 1.00 93.75 93 LEU A N 1
ATOM 759 C CA . LEU A 1 93 ? -5.432 3.472 6.957 1.00 93.75 93 LEU A CA 1
ATOM 760 C C . LEU A 1 93 ? -6.583 4.022 7.804 1.00 93.75 93 LEU A C 1
ATOM 762 O O . LEU A 1 93 ? -7.355 4.839 7.307 1.00 93.75 93 LEU A O 1
ATOM 766 N N . GLU A 1 94 ? -6.673 3.641 9.079 1.00 93.06 94 GLU A N 1
ATOM 767 C CA . GLU A 1 94 ? -7.653 4.220 10.007 1.00 93.06 94 GLU A CA 1
ATOM 768 C C . GLU A 1 94 ? -7.424 5.724 10.206 1.00 93.06 94 GLU A C 1
ATOM 770 O O . GLU A 1 94 ? -8.357 6.523 10.094 1.00 93.06 94 GLU A O 1
ATOM 775 N N . LYS A 1 95 ? -6.167 6.150 10.394 1.00 89.62 95 LYS A N 1
ATOM 776 C CA . LYS A 1 95 ? -5.816 7.579 10.477 1.00 89.62 95 LYS A CA 1
ATOM 777 C C . LYS A 1 95 ? -6.193 8.336 9.204 1.00 89.62 95 LYS A C 1
ATOM 779 O O . LYS A 1 95 ? -6.724 9.444 9.287 1.00 89.62 95 LYS A O 1
ATOM 784 N N . LEU A 1 96 ? -5.979 7.723 8.038 1.00 86.88 96 LEU A N 1
ATOM 785 C CA . LEU A 1 96 ? -6.393 8.298 6.760 1.00 86.88 96 LEU A CA 1
ATOM 786 C C . LEU A 1 96 ? -7.920 8.480 6.692 1.00 86.88 96 LEU A C 1
ATOM 788 O O . LEU A 1 96 ? -8.383 9.555 6.314 1.00 86.88 96 LEU A O 1
ATOM 792 N N . LYS A 1 97 ? -8.715 7.489 7.119 1.00 85.50 97 LYS A N 1
ATOM 793 C CA . LYS A 1 97 ? -10.186 7.603 7.144 1.00 85.50 97 LYS A CA 1
ATOM 794 C C . LYS A 1 97 ? -10.686 8.716 8.060 1.00 85.50 97 LYS A C 1
ATOM 796 O O . LYS A 1 97 ? -11.588 9.463 7.677 1.00 85.50 97 LYS A O 1
ATOM 801 N N . LEU A 1 98 ? -10.102 8.844 9.251 1.00 75.88 98 LEU A N 1
ATOM 802 C CA . LEU A 1 98 ? -10.469 9.891 10.207 1.00 75.88 98 LEU A CA 1
ATOM 803 C C . LEU A 1 98 ? -10.205 11.293 9.641 1.00 75.88 98 LEU A C 1
ATOM 805 O O . LEU A 1 98 ? -11.023 12.189 9.831 1.00 75.88 98 LEU A O 1
ATOM 809 N N . SER A 1 99 ? -9.123 11.464 8.875 1.00 71.00 99 SER A N 1
ATOM 810 C CA . SER A 1 99 ? -8.773 12.749 8.253 1.00 71.00 99 SER A CA 1
ATOM 811 C C . SER A 1 99 ? -9.713 13.193 7.119 1.00 71.00 99 SER A C 1
ATOM 813 O O . SER A 1 99 ? -9.736 14.370 6.774 1.00 71.00 99 SER A O 1
ATOM 815 N N . CYS A 1 100 ? -10.519 12.280 6.562 1.00 57.41 100 CYS A N 1
ATOM 816 C CA . CYS A 1 100 ? -11.465 12.561 5.474 1.00 57.41 100 CYS A CA 1
ATOM 817 C C . CYS A 1 100 ? -12.935 12.632 5.924 1.00 57.41 100 CYS A C 1
ATOM 819 O O . CYS A 1 100 ? -13.825 12.767 5.084 1.00 57.41 100 CYS A O 1
ATOM 821 N N . SER A 1 101 ? -13.218 12.527 7.224 1.00 52.19 101 SER A N 1
ATOM 822 C CA . SER A 1 101 ? -14.587 12.668 7.730 1.00 52.19 101 SER A CA 1
ATOM 823 C C . SER A 1 101 ? -14.980 14.153 7.775 1.00 52.19 101 SER A C 1
ATOM 825 O O . SER A 1 101 ? -14.233 14.943 8.351 1.00 52.19 101 SER A O 1
ATOM 827 N N . PRO A 1 102 ? -16.131 14.572 7.211 1.00 46.84 102 PRO A N 1
ATOM 828 C CA . PRO A 1 102 ? -16.592 15.948 7.331 1.00 46.84 102 PRO A CA 1
ATOM 829 C C . PRO A 1 102 ? -17.012 16.195 8.783 1.00 46.84 102 PRO A C 1
ATOM 831 O O . PRO A 1 102 ? -18.094 15.792 9.212 1.00 46.84 102 PRO A O 1
ATOM 834 N N . THR A 1 103 ? -16.149 16.831 9.571 1.00 45.88 103 THR A N 1
ATOM 835 C CA . THR A 1 103 ? -16.491 17.318 10.907 1.00 45.88 103 THR A CA 1
ATOM 836 C C . THR A 1 103 ? -17.507 18.449 10.781 1.00 45.88 103 THR A C 1
ATOM 838 O O . THR A 1 103 ? -17.183 19.612 10.564 1.00 45.88 103 THR A O 1
ATOM 841 N N . ASN A 1 104 ? -18.779 18.086 10.914 1.00 47.44 104 ASN A N 1
ATOM 842 C CA . ASN A 1 104 ? -19.874 19.013 11.137 1.00 47.44 104 ASN A CA 1
ATOM 843 C C . ASN A 1 104 ? -19.830 19.437 12.617 1.00 47.44 104 ASN A C 1
ATOM 845 O O . ASN A 1 104 ? -20.181 18.651 13.496 1.00 47.44 104 ASN A O 1
ATOM 849 N N . GLY A 1 105 ? -19.348 20.649 12.906 1.00 38.31 105 GLY A N 1
ATOM 850 C CA . GLY A 1 105 ? -19.315 21.190 14.267 1.00 38.31 105 GLY A CA 1
ATOM 851 C C . GLY A 1 105 ? -18.528 22.495 14.378 1.00 38.31 105 GLY A C 1
ATOM 852 O O . GLY A 1 105 ? -17.304 22.478 14.357 1.00 38.31 105 GLY A O 1
ATOM 853 N N . ASN A 1 106 ? -19.258 23.608 14.493 1.00 42.59 106 ASN A N 1
ATOM 854 C CA . ASN A 1 106 ? -18.790 24.969 14.782 1.00 42.59 106 ASN A CA 1
ATOM 855 C C . ASN A 1 106 ? -17.474 25.050 15.575 1.00 42.59 106 ASN A C 1
ATOM 857 O O . ASN A 1 106 ? -17.439 24.692 16.750 1.00 42.59 106 ASN A O 1
ATOM 861 N N . SER A 1 107 ? -16.454 25.670 14.984 1.00 38.47 107 SER A N 1
ATOM 862 C CA . SER A 1 107 ? -15.420 26.373 15.740 1.00 38.47 107 SER A CA 1
ATOM 863 C C . SER A 1 107 ? -14.942 27.573 14.933 1.00 38.47 107 SER A C 1
ATOM 865 O O . SER A 1 107 ? -14.572 27.460 13.767 1.00 38.47 107 SER A O 1
ATOM 867 N N . VAL A 1 108 ? -15.053 28.743 15.554 1.00 39.97 108 VAL A N 1
ATOM 868 C CA . VAL A 1 108 ? -14.713 30.055 15.003 1.00 39.97 108 VAL A CA 1
ATOM 869 C C . VAL A 1 108 ? -13.242 30.063 14.580 1.00 39.97 108 VAL A C 1
ATOM 871 O O . VAL A 1 108 ? -12.356 29.835 15.399 1.00 39.97 108 VAL A O 1
ATOM 874 N N . VAL A 1 109 ? -12.996 30.330 13.299 1.00 38.28 109 VAL A N 1
ATOM 875 C CA . VAL A 1 109 ? -11.664 30.485 12.698 1.00 38.28 109 VAL A CA 1
ATOM 876 C C . VAL A 1 109 ? -11.210 31.943 12.855 1.00 38.28 109 VAL A C 1
ATOM 878 O O . VAL A 1 109 ? -11.907 32.827 12.355 1.00 38.28 109 VAL A O 1
ATOM 881 N N . PRO A 1 110 ? -10.051 32.249 13.466 1.00 40.50 110 PRO A N 1
ATOM 882 C CA . PRO A 1 110 ? -9.281 33.440 13.119 1.00 40.50 110 PRO A CA 1
ATOM 883 C C . PRO A 1 110 ? -8.426 33.142 11.870 1.00 40.50 110 PRO A C 1
ATOM 885 O O . PRO A 1 110 ? -7.974 32.006 11.708 1.00 40.50 110 PRO A O 1
ATOM 888 N N . PRO A 1 111 ? -8.217 34.115 10.966 1.00 42.66 111 PRO A N 1
ATOM 889 C CA . PRO A 1 111 ? -7.652 33.856 9.647 1.00 42.66 111 PRO A CA 1
ATOM 890 C C . PRO A 1 111 ? -6.162 33.479 9.706 1.00 42.66 111 PRO A C 1
ATOM 892 O O . PRO A 1 111 ? -5.428 33.919 10.590 1.00 42.66 111 PRO A O 1
ATOM 895 N N . LEU A 1 112 ? -5.769 32.661 8.723 1.00 43.62 112 LEU A N 1
ATOM 896 C CA . LEU A 1 112 ? -4.427 32.147 8.413 1.00 43.62 112 LEU A CA 1
ATOM 897 C C . LEU A 1 112 ? -3.309 33.211 8.471 1.00 43.62 112 LEU A C 1
ATOM 899 O O . LEU A 1 112 ? -3.555 34.404 8.282 1.00 43.62 112 LEU A O 1
ATOM 903 N N . PRO A 1 113 ? -2.049 32.753 8.569 1.00 42.59 113 PRO A N 1
ATOM 904 C CA . PRO A 1 113 ? -1.256 32.854 7.349 1.00 42.59 113 PRO A CA 1
ATOM 905 C C . PRO A 1 113 ? -0.571 31.545 6.950 1.00 42.59 113 PRO A C 1
ATOM 907 O O . PRO A 1 113 ? -0.217 30.693 7.764 1.00 42.59 113 PRO A O 1
ATOM 910 N N . ASP A 1 114 ? -0.410 31.438 5.640 1.00 42.66 114 ASP A N 1
ATOM 911 C CA . ASP A 1 114 ? 0.234 30.379 4.882 1.00 42.66 114 ASP A CA 1
ATOM 912 C C . ASP A 1 114 ? 1.680 30.119 5.332 1.00 42.66 114 ASP A C 1
ATOM 914 O O . ASP A 1 114 ? 2.486 31.045 5.362 1.00 42.66 114 ASP A O 1
ATOM 918 N N . ASN A 1 115 ? 2.022 28.860 5.633 1.00 37.06 115 ASN A N 1
ATOM 919 C CA . ASN A 1 115 ? 3.201 28.151 5.108 1.00 37.06 115 ASN A CA 1
ATOM 920 C C . ASN A 1 115 ? 3.462 26.839 5.862 1.00 37.06 115 ASN A C 1
ATOM 922 O O . ASN A 1 115 ? 3.523 26.816 7.084 1.00 37.06 115 ASN A O 1
ATOM 926 N N . ASN A 1 116 ? 3.762 25.803 5.079 1.00 40.72 116 ASN A N 1
ATOM 927 C CA . ASN A 1 116 ? 4.630 24.665 5.384 1.00 40.72 116 ASN A CA 1
ATOM 928 C C . ASN A 1 116 ? 4.406 23.822 6.658 1.00 40.72 116 ASN A C 1
ATOM 930 O O . ASN A 1 116 ? 4.664 24.228 7.784 1.00 40.72 116 ASN A O 1
ATOM 934 N N . SER A 1 117 ? 4.208 22.527 6.385 1.00 38.44 117 SER A N 1
ATOM 935 C CA . SER A 1 117 ? 4.522 21.383 7.248 1.00 38.44 117 SER A CA 1
ATOM 936 C C . SER A 1 117 ? 3.542 21.116 8.394 1.00 38.44 117 SER A C 1
ATOM 938 O O . SER A 1 117 ? 3.699 21.592 9.515 1.00 38.44 117 SER A O 1
ATOM 940 N N . LEU A 1 118 ? 2.560 20.249 8.127 1.00 35.16 118 LEU A N 1
ATOM 941 C CA . LEU A 1 118 ? 1.833 19.544 9.182 1.00 35.16 118 LEU A CA 1
ATOM 942 C C . LEU A 1 118 ? 2.745 18.454 9.760 1.00 35.16 118 LEU A C 1
ATOM 944 O O . LEU A 1 118 ? 2.729 17.301 9.331 1.00 35.16 118 LEU A O 1
ATOM 948 N N . TYR A 1 119 ? 3.558 18.828 10.742 1.00 42.69 119 TYR A N 1
ATOM 949 C CA . TYR A 1 119 ? 4.104 17.878 11.702 1.00 42.69 119 TYR A CA 1
ATOM 950 C C . TYR A 1 119 ? 2.960 17.435 12.624 1.00 42.69 119 TYR A C 1
ATOM 952 O O . TYR A 1 119 ? 2.322 18.256 13.278 1.00 42.69 119 TYR A O 1
ATOM 960 N N . VAL A 1 120 ? 2.682 16.132 12.680 1.00 37.19 120 VAL A N 1
ATOM 961 C CA . VAL A 1 120 ? 1.799 15.566 13.708 1.00 37.19 120 VAL A CA 1
ATOM 962 C C . VAL A 1 120 ? 2.655 14.801 14.710 1.00 37.19 120 VAL A C 1
ATOM 964 O O . VAL A 1 120 ? 3.380 13.867 14.368 1.00 37.19 120 VAL A O 1
ATOM 967 N N . THR A 1 121 ? 2.586 15.293 15.943 1.00 39.03 121 THR A N 1
ATOM 968 C CA . THR A 1 121 ? 3.379 14.957 17.125 1.00 39.03 121 THR A CA 1
ATOM 969 C C . THR A 1 121 ? 3.173 13.521 17.614 1.00 39.03 121 THR A C 1
ATOM 971 O O . THR A 1 121 ? 2.080 12.962 17.562 1.00 39.03 121 THR A O 1
ATOM 974 N N . SER A 1 122 ? 4.260 12.956 18.140 1.00 38.94 122 SER A N 1
ATOM 975 C CA . SER A 1 122 ? 4.368 11.683 18.852 1.00 38.94 122 SER A CA 1
ATOM 976 C C . SER A 1 122 ? 3.392 11.560 20.026 1.00 38.94 122 SER A C 1
ATOM 978 O O . SER A 1 122 ? 3.380 12.421 20.908 1.00 38.94 122 SER A O 1
ATOM 980 N N . ALA A 1 123 ? 2.660 10.449 20.104 1.00 38.84 123 ALA A N 1
ATOM 981 C CA . ALA A 1 123 ? 1.983 10.048 21.330 1.00 38.84 123 ALA A CA 1
ATOM 982 C C . ALA A 1 123 ? 3.022 9.493 22.323 1.00 38.84 123 ALA A C 1
ATOM 984 O O . ALA A 1 123 ? 3.585 8.426 22.099 1.00 38.84 123 ALA A O 1
ATOM 985 N N . GLN A 1 124 ? 3.288 10.226 23.406 1.00 37.28 124 GLN A N 1
ATOM 986 C CA . GLN A 1 124 ? 3.933 9.691 24.608 1.00 37.28 124 GLN A CA 1
ATOM 987 C C . GLN A 1 124 ? 2.849 9.520 25.672 1.00 37.28 124 GLN A C 1
ATOM 989 O O . GLN A 1 124 ? 2.164 10.484 26.014 1.00 37.28 124 GLN A O 1
ATOM 994 N N . THR A 1 125 ? 2.663 8.304 26.184 1.00 35.25 125 THR A N 1
ATOM 995 C CA . THR A 1 125 ? 1.751 8.062 27.307 1.00 35.25 125 THR A CA 1
ATOM 996 C C . THR A 1 125 ? 2.483 8.358 28.614 1.00 35.25 125 THR A C 1
ATOM 998 O O . THR A 1 125 ? 3.462 7.692 28.945 1.00 35.25 125 THR A O 1
ATOM 1001 N N . SER A 1 126 ? 2.026 9.365 29.354 1.00 41.41 126 SER A N 1
ATOM 1002 C CA . SER A 1 126 ? 2.537 9.738 30.675 1.00 41.41 126 SER A CA 1
ATOM 1003 C C . SER A 1 126 ? 2.172 8.691 31.736 1.00 41.41 126 SER A C 1
ATOM 1005 O O . SER A 1 126 ? 0.996 8.538 32.067 1.00 41.41 126 SER A O 1
ATOM 1007 N N . GLY A 1 127 ? 3.172 8.003 32.293 1.00 31.77 127 GLY A N 1
ATOM 1008 C CA . GLY A 1 127 ? 3.038 7.140 33.470 1.00 31.77 127 GLY A CA 1
ATOM 1009 C C . GLY A 1 127 ? 3.539 7.844 34.735 1.00 31.77 127 GLY A C 1
ATOM 1010 O O . GLY A 1 127 ? 4.692 8.261 34.798 1.00 31.77 127 GLY A O 1
ATOM 1011 N N . LEU A 1 128 ? 2.657 7.991 35.725 1.00 39.44 128 LEU A N 1
ATOM 1012 C CA . LEU A 1 128 ? 2.935 8.500 37.076 1.00 39.44 128 LEU A CA 1
ATOM 1013 C C . LEU A 1 128 ? 3.881 7.546 37.850 1.00 39.44 128 LEU A C 1
ATOM 1015 O O . LEU A 1 128 ? 3.745 6.331 37.695 1.00 39.44 128 LEU A O 1
ATOM 1019 N N . PRO A 1 129 ? 4.776 8.034 38.734 1.00 36.84 129 PRO A N 1
ATOM 1020 C CA . PRO A 1 129 ? 5.655 7.169 39.520 1.00 36.84 129 PRO A CA 1
ATOM 1021 C C . PRO A 1 129 ? 4.951 6.648 40.787 1.00 36.84 129 PRO A C 1
ATOM 1023 O O . PRO A 1 129 ? 4.386 7.428 41.553 1.00 36.84 129 PRO A O 1
ATOM 1026 N N . SER A 1 130 ? 5.020 5.336 41.037 1.00 32.03 130 SER A N 1
ATOM 1027 C CA . SER A 1 130 ? 4.639 4.731 42.322 1.00 32.03 130 SER A CA 1
ATOM 1028 C C . SER A 1 130 ? 5.889 4.463 43.162 1.00 32.03 130 SER A C 1
ATOM 1030 O O . SER A 1 130 ? 6.821 3.796 42.718 1.00 32.03 130 SER A O 1
ATOM 1032 N N . THR A 1 131 ? 5.891 5.017 44.373 1.00 43.81 131 THR A N 1
ATOM 1033 C CA . THR A 1 131 ? 6.964 4.985 45.374 1.00 43.81 131 THR A CA 1
ATOM 1034 C C . THR A 1 131 ? 7.322 3.570 45.837 1.00 43.81 131 THR A C 1
ATOM 1036 O O . THR A 1 131 ? 6.454 2.757 46.148 1.00 43.81 131 THR A O 1
ATOM 1039 N N . VAL A 1 132 ? 8.633 3.342 45.920 1.00 39.34 132 VAL A N 1
ATOM 1040 C CA . VAL A 1 132 ? 9.336 2.165 46.446 1.00 39.34 132 VAL A CA 1
ATOM 1041 C C . VAL A 1 132 ? 9.183 2.047 47.967 1.00 39.34 132 VAL A C 1
ATOM 1043 O O . VAL A 1 132 ? 9.308 3.043 48.685 1.00 39.34 132 VAL A O 1
ATOM 1046 N N . ARG A 1 133 ? 9.033 0.814 48.461 1.00 38.31 133 ARG A N 1
ATOM 1047 C CA . ARG A 1 133 ? 9.665 0.382 49.710 1.00 38.31 133 ARG A CA 1
ATOM 1048 C C . ARG A 1 133 ? 10.246 -1.011 49.540 1.00 38.31 133 ARG A C 1
ATOM 1050 O O . ARG A 1 133 ? 9.568 -1.830 48.885 1.00 38.31 133 ARG A O 1
#

Sequence (133 aa):
VLLVSSSRYPDQWIVPGGGMEPEEEPGGAAVREVYEEQNQDRKHRTYVYVLTVTEILEDWEDSVNIGRKREWFKVEDAIKVLQCHKPVHAEYLEKLKLSCSPTNGNSVVPPLPDNNSLYVTSAQTSGLPSTVR

Organism: Corythaeola cristata (NCBI:txid103954)